Protein AF-A0A2P2M733-F1 (afdb_monomer_lite)

Foldseek 3Di:
DVVVVVVVVLVVVVVVLVVLLVVLLCLVPVDPCVVVVVSVVVSCVSCPPNPQADPVGHGPPCPDDPVVVPDDPPPPDPDPDD

Radius of gyration: 17.03 Å; chains: 1; bounding box: 41×24×52 Å

Sequence (82 aa):
MKARCEMEVDRIWKQFDDCVAFLLRVLSFKLNVGNFPHLADLVTRINYNYFYMSDSGNLMTATGSEAVASRPRKVFGARVDR

Secondary structure (DSSP, 8-state):
-HHHHHHHHHHHHHHHHHHHHHHHHHHHHTS-GGG-HHHHHHHHHHTGGGSSB-TTS-B----TTTTTTTS-----------

InterPro domains:
  IPR040457 Gamma tubulin complex component, C-terminal [PF04130] (3-52)
  IPR042241 Gamma tubulin complex component, C-terminal domain superfamily [G3DSA:1.20.120.1900] (1-51)

Organism: Rhizophora mucronata (NCBI:txid61149)

Structure (mmCIF, N/CA/C/O backbone):
data_AF-A0A2P2M733-F1
#
_entry.id   AF-A0A2P2M733-F1
#
loop_
_atom_site.group_PDB
_atom_site.id
_atom_site.type_symbol
_atom_site.label_atom_id
_atom_site.label_alt_id
_atom_site.label_comp_id
_atom_site.label_asym_id
_atom_site.label_entity_id
_atom_site.label_seq_id
_atom_site.pdbx_PDB_ins_code
_atom_site.Cartn_x
_atom_site.Cartn_y
_atom_site.Cartn_z
_atom_site.occupancy
_atom_site.B_iso_or_equiv
_atom_site.auth_seq_id
_atom_site.auth_comp_id
_atom_site.auth_asym_id
_atom_site.auth_atom_id
_atom_site.pdbx_PDB_model_num
ATOM 1 N N . MET A 1 1 ? 24.013 -0.393 -21.468 1.00 66.75 1 MET A N 1
ATOM 2 C CA . MET A 1 1 ? 23.192 0.667 -20.832 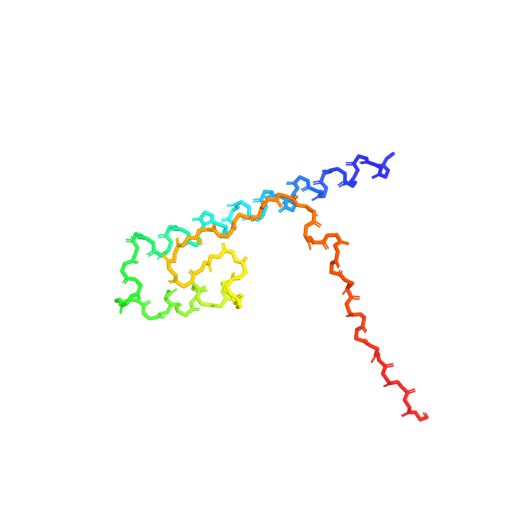1.00 66.75 1 MET A CA 1
ATOM 3 C C . MET A 1 1 ? 21.851 0.152 -20.322 1.00 66.75 1 MET A C 1
ATOM 5 O O . MET A 1 1 ? 21.578 0.366 -19.152 1.00 66.75 1 MET A O 1
ATOM 9 N N . LYS A 1 2 ? 21.066 -0.569 -21.138 1.00 77.00 2 LYS A N 1
ATOM 10 C CA . LYS A 1 2 ? 19.748 -1.115 -20.762 1.00 77.00 2 LYS A CA 1
ATOM 11 C C . LYS A 1 2 ? 19.737 -1.907 -19.438 1.00 77.00 2 LYS A C 1
ATOM 13 O O . LYS A 1 2 ? 19.027 -1.518 -18.525 1.00 77.00 2 LYS A O 1
ATOM 18 N N . ALA A 1 3 ? 20.644 -2.873 -19.277 1.00 84.38 3 ALA A N 1
ATOM 19 C CA . ALA A 1 3 ? 20.735 -3.690 -18.059 1.00 84.38 3 ALA A CA 1
ATOM 20 C C . ALA A 1 3 ? 21.042 -2.895 -16.772 1.00 84.38 3 ALA A C 1
ATOM 22 O O . ALA A 1 3 ? 20.547 -3.225 -15.704 1.00 84.38 3 ALA A O 1
ATOM 23 N N . ARG A 1 4 ? 21.836 -1.815 -16.854 1.00 82.81 4 ARG A N 1
ATOM 24 C CA . ARG A 1 4 ? 22.083 -0.946 -15.686 1.00 82.81 4 ARG A CA 1
ATOM 25 C C . ARG A 1 4 ? 20.839 -0.151 -15.305 1.00 82.81 4 ARG A C 1
ATOM 27 O O . ARG A 1 4 ? 20.595 0.046 -14.127 1.00 82.81 4 ARG A O 1
ATOM 34 N N . CYS A 1 5 ? 20.067 0.290 -16.296 1.00 87.50 5 CYS A N 1
ATOM 35 C CA . CYS A 1 5 ? 18.815 0.998 -16.058 1.00 87.50 5 CYS A CA 1
ATOM 36 C C . CYS A 1 5 ? 17.771 0.072 -15.423 1.00 87.50 5 CYS A C 1
ATOM 38 O O . CYS A 1 5 ? 17.150 0.454 -14.441 1.00 87.50 5 CYS A O 1
ATOM 40 N N . GLU A 1 6 ? 17.647 -1.159 -15.924 1.00 91.75 6 GLU A N 1
ATOM 41 C CA . GLU A 1 6 ? 16.746 -2.179 -15.369 1.00 91.75 6 GLU A CA 1
ATOM 42 C C . GLU A 1 6 ? 17.076 -2.485 -13.898 1.00 91.75 6 GLU A C 1
ATOM 44 O O . GLU A 1 6 ? 16.191 -2.407 -13.053 1.00 91.75 6 GLU A O 1
ATOM 49 N N . MET A 1 7 ? 18.355 -2.688 -13.556 1.00 91.19 7 MET A N 1
ATOM 50 C CA . MET A 1 7 ? 18.766 -2.901 -12.158 1.00 91.19 7 MET A CA 1
ATOM 51 C C . MET A 1 7 ? 18.459 -1.708 -11.238 1.00 91.19 7 MET A C 1
ATOM 53 O O . MET A 1 7 ? 18.100 -1.897 -10.077 1.00 91.19 7 MET A O 1
ATOM 57 N N . GLU A 1 8 ? 18.619 -0.474 -11.722 1.00 92.62 8 GLU A N 1
ATOM 58 C CA . GLU A 1 8 ? 18.287 0.718 -10.932 1.00 92.62 8 GLU A CA 1
ATOM 59 C C . GLU A 1 8 ? 16.778 0.832 -10.707 1.00 92.62 8 GLU A C 1
ATOM 61 O O . GLU A 1 8 ? 16.351 1.167 -9.604 1.00 92.62 8 GLU A O 1
ATOM 66 N N . VAL A 1 9 ? 15.972 0.500 -11.718 1.00 92.12 9 VAL A N 1
ATOM 67 C CA . VAL A 1 9 ? 14.512 0.449 -11.596 1.00 92.12 9 VAL A CA 1
ATOM 68 C C . VAL A 1 9 ? 14.101 -0.589 -10.553 1.00 92.12 9 VAL A C 1
ATOM 70 O O . VAL A 1 9 ? 13.321 -0.259 -9.664 1.00 92.12 9 VAL A O 1
ATOM 73 N N . ASP A 1 10 ? 14.678 -1.790 -10.581 1.00 91.12 10 ASP A N 1
ATOM 74 C CA . ASP A 1 10 ? 14.400 -2.828 -9.580 1.00 91.12 10 ASP A CA 1
ATOM 75 C C . ASP A 1 10 ? 14.794 -2.384 -8.164 1.00 91.12 10 ASP A C 1
ATOM 77 O O . ASP A 1 10 ? 14.058 -2.619 -7.201 1.00 91.12 10 ASP A O 1
ATOM 81 N N . ARG A 1 11 ? 15.928 -1.682 -8.018 1.00 92.69 11 ARG A N 1
ATOM 82 C CA . ARG A 1 11 ? 16.347 -1.123 -6.723 1.00 92.69 11 ARG A CA 1
ATOM 83 C C . ARG A 1 11 ? 15.367 -0.063 -6.220 1.00 92.69 11 ARG A C 1
ATOM 85 O O . ARG A 1 11 ? 15.055 -0.050 -5.032 1.00 92.69 11 ARG A O 1
ATOM 92 N N . ILE A 1 12 ? 14.888 0.808 -7.107 1.00 94.06 12 ILE A N 1
ATOM 93 C CA . ILE A 1 12 ? 13.910 1.850 -6.775 1.00 94.06 12 ILE A CA 1
ATOM 94 C C . ILE A 1 12 ? 12.576 1.222 -6.369 1.00 94.06 12 ILE A C 1
ATOM 96 O O . ILE A 1 12 ? 12.017 1.627 -5.354 1.00 94.06 12 ILE A O 1
ATOM 100 N N . TRP A 1 13 ? 12.092 0.218 -7.105 1.00 91.81 13 TRP A N 1
ATOM 101 C CA . TRP A 1 13 ? 10.863 -0.500 -6.754 1.00 91.81 13 TRP A CA 1
ATOM 102 C C . TRP A 1 13 ? 10.960 -1.143 -5.380 1.00 91.81 13 TRP A C 1
ATOM 104 O O . TRP A 1 13 ? 10.079 -0.945 -4.549 1.00 91.81 13 TRP A O 1
ATOM 114 N N . LYS A 1 14 ? 12.072 -1.829 -5.101 1.00 90.44 14 LYS A N 1
ATOM 115 C CA . LYS A 1 14 ? 12.300 -2.430 -3.788 1.00 90.44 14 LYS A CA 1
ATOM 116 C C . LYS A 1 14 ? 12.293 -1.385 -2.671 1.00 90.44 14 LYS A C 1
ATOM 118 O O . LYS A 1 14 ? 11.627 -1.570 -1.659 1.00 90.44 14 LYS A O 1
ATOM 123 N N . GLN A 1 15 ? 13.002 -0.273 -2.864 1.00 94.44 15 GLN A N 1
ATOM 124 C CA . GLN A 1 15 ? 13.045 0.796 -1.869 1.00 94.44 15 GLN A CA 1
ATOM 125 C C . GLN A 1 15 ? 11.667 1.440 -1.661 1.00 94.44 15 GLN A C 1
ATOM 127 O O . GLN A 1 15 ? 11.319 1.797 -0.538 1.00 94.44 15 GLN A O 1
ATOM 132 N N . PHE A 1 16 ? 10.877 1.577 -2.726 1.00 94.00 16 PHE A N 1
ATOM 133 C CA . PHE A 1 16 ? 9.509 2.071 -2.641 1.00 94.00 16 PHE A CA 1
ATOM 134 C C . PHE A 1 16 ? 8.629 1.142 -1.794 1.00 94.00 16 PHE A C 1
ATOM 136 O O . PHE A 1 16 ? 7.971 1.620 -0.869 1.00 94.00 16 PHE A O 1
ATOM 143 N N . ASP A 1 17 ? 8.673 -0.168 -2.045 1.00 91.06 17 ASP A N 1
ATOM 144 C CA . ASP A 1 17 ? 7.912 -1.159 -1.274 1.00 91.06 17 ASP A CA 1
ATOM 145 C C . ASP A 1 17 ? 8.318 -1.159 0.209 1.00 91.06 17 ASP A C 1
ATOM 147 O O . ASP A 1 17 ? 7.455 -1.115 1.093 1.00 91.06 17 ASP A O 1
ATOM 151 N N . ASP A 1 18 ? 9.624 -1.109 0.494 1.00 90.69 18 ASP A N 1
ATOM 152 C CA . ASP A 1 18 ? 10.155 -1.012 1.859 1.00 90.69 18 ASP A CA 1
ATOM 153 C C . ASP A 1 18 ? 9.659 0.266 2.566 1.00 90.69 18 ASP A C 1
ATOM 155 O O . ASP A 1 18 ? 9.276 0.241 3.743 1.00 90.69 18 ASP A O 1
ATOM 159 N N . CYS A 1 19 ? 9.608 1.393 1.848 1.00 93.38 19 CYS A N 1
ATOM 160 C CA . CYS A 1 19 ? 9.079 2.652 2.368 1.00 93.38 19 CYS A CA 1
ATOM 161 C C . CYS A 1 19 ? 7.577 2.577 2.683 1.00 93.38 19 CYS A C 1
ATOM 163 O O . CYS A 1 19 ? 7.153 3.083 3.726 1.00 93.38 19 CYS A O 1
ATOM 165 N N . VAL A 1 20 ? 6.768 1.945 1.826 1.00 91.62 20 VAL A N 1
ATOM 166 C CA . VAL A 1 20 ? 5.323 1.785 2.066 1.00 91.62 20 VAL A CA 1
ATOM 167 C C . VAL A 1 20 ? 5.068 0.872 3.266 1.00 91.62 20 VAL A C 1
ATOM 169 O O . VAL A 1 20 ? 4.269 1.213 4.142 1.00 91.62 20 VAL A O 1
ATOM 172 N N . ALA A 1 21 ? 5.791 -0.245 3.357 1.00 88.62 21 ALA A N 1
ATOM 173 C CA . ALA A 1 21 ? 5.725 -1.158 4.494 1.00 88.62 21 ALA A CA 1
ATOM 174 C C . ALA A 1 21 ? 6.067 -0.451 5.817 1.00 88.62 21 ALA A C 1
ATOM 176 O O . ALA A 1 21 ? 5.354 -0.594 6.816 1.00 88.62 21 ALA A O 1
ATOM 177 N N . PHE A 1 22 ? 7.130 0.359 5.821 1.00 89.50 22 PHE A N 1
ATOM 178 C CA . PHE A 1 22 ? 7.516 1.158 6.981 1.00 89.50 22 PHE A CA 1
ATOM 179 C C . PHE A 1 22 ? 6.434 2.176 7.369 1.00 89.50 22 PHE A C 1
ATOM 181 O O . PHE A 1 22 ? 6.067 2.263 8.544 1.00 89.50 22 PHE A O 1
ATOM 188 N N . LEU A 1 23 ? 5.884 2.906 6.392 1.00 89.50 23 LEU A N 1
ATOM 189 C CA . LEU A 1 23 ? 4.818 3.882 6.617 1.00 89.50 23 LEU A CA 1
ATOM 190 C C . LEU A 1 23 ? 3.583 3.228 7.250 1.00 89.50 23 LEU A C 1
ATOM 192 O O . LEU A 1 23 ? 3.096 3.706 8.276 1.00 89.50 23 LEU A O 1
ATOM 196 N N . LEU A 1 24 ? 3.105 2.115 6.686 1.00 88.06 24 LEU A N 1
ATOM 197 C CA . LEU A 1 24 ? 1.949 1.385 7.211 1.00 88.06 24 LEU A CA 1
ATOM 198 C C . LEU A 1 24 ? 2.193 0.873 8.628 1.00 88.06 24 LEU A C 1
ATOM 200 O O . LEU A 1 24 ? 1.305 0.978 9.474 1.00 88.06 24 LEU A O 1
ATOM 204 N N . ARG A 1 25 ? 3.403 0.385 8.922 1.00 85.88 25 ARG A N 1
ATOM 205 C CA . ARG A 1 25 ? 3.768 -0.046 10.273 1.00 85.88 25 ARG A CA 1
ATOM 206 C C . ARG A 1 25 ? 3.721 1.117 11.262 1.00 85.88 25 ARG A C 1
ATOM 208 O O . ARG A 1 25 ? 3.154 0.958 12.337 1.00 85.88 25 ARG A O 1
ATOM 215 N N . VAL A 1 26 ? 4.264 2.286 10.912 1.00 85.94 26 VAL A N 1
ATOM 216 C CA . VAL A 1 26 ? 4.226 3.481 11.775 1.00 85.94 26 VAL A CA 1
ATOM 217 C C . VAL A 1 2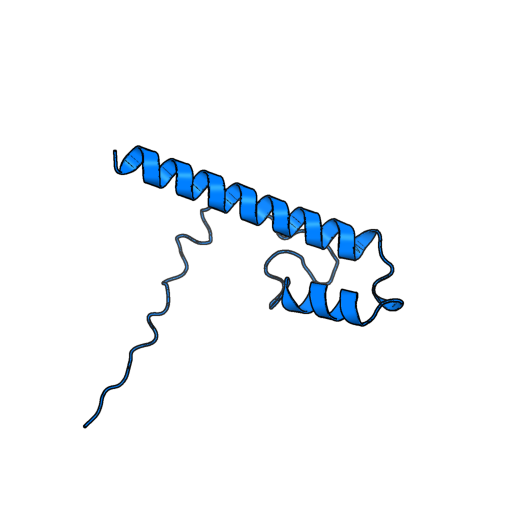6 ? 2.789 3.946 12.011 1.00 85.94 26 VAL A C 1
ATOM 219 O O . VAL A 1 26 ? 2.405 4.158 13.161 1.00 85.94 26 VAL A O 1
ATOM 222 N N . LEU A 1 27 ? 1.991 4.066 10.950 1.00 83.38 27 LEU A N 1
ATOM 223 C CA . LEU A 1 27 ? 0.613 4.546 11.046 1.00 83.38 27 LEU A CA 1
ATOM 224 C C . LEU A 1 27 ? -0.300 3.569 11.800 1.00 83.38 27 LEU A C 1
ATOM 226 O O . LEU A 1 27 ? -1.176 4.020 12.529 1.00 83.38 27 LEU A O 1
ATOM 230 N N . SER A 1 28 ? -0.072 2.259 11.668 1.00 78.44 28 SER A N 1
ATOM 231 C CA . SER A 1 28 ? -0.916 1.234 12.299 1.00 78.44 28 SER A CA 1
ATOM 232 C C . SER A 1 28 ? -0.530 0.928 13.753 1.00 78.44 28 SER A C 1
ATOM 234 O O . SER A 1 28 ? -1.411 0.626 14.548 1.00 78.44 28 SER A O 1
ATOM 236 N N . PHE A 1 29 ? 0.759 0.998 14.129 1.00 71.38 29 PHE A N 1
ATOM 237 C CA . PHE A 1 29 ? 1.212 0.697 15.503 1.00 71.38 29 PHE A CA 1
ATOM 238 C C . PHE A 1 29 ? 1.261 1.912 16.434 1.00 71.38 29 PHE A C 1
ATOM 240 O O . PHE A 1 29 ? 1.000 1.774 17.626 1.00 71.38 29 PHE A O 1
ATOM 247 N N . LYS A 1 30 ? 1.708 3.078 15.944 1.00 55.28 30 LYS A N 1
ATOM 248 C CA . LYS A 1 30 ? 2.025 4.226 16.818 1.00 55.28 30 LYS A CA 1
ATOM 249 C C . LYS A 1 30 ? 0.899 5.233 16.949 1.00 55.28 30 LYS A C 1
ATOM 251 O O . LYS A 1 30 ? 0.869 5.985 17.919 1.00 55.28 30 LYS A O 1
ATOM 256 N N . LEU A 1 31 ? 0.000 5.274 15.979 1.00 59.62 31 LEU A N 1
ATOM 257 C CA . LEU A 1 31 ? -1.178 6.115 16.037 1.00 59.62 31 LEU A CA 1
ATOM 258 C C . LEU A 1 31 ? -2.319 5.162 16.352 1.00 59.62 31 LEU A C 1
ATOM 260 O O . LEU A 1 31 ? -2.547 4.221 15.601 1.00 59.62 31 LEU A O 1
ATOM 264 N N . ASN A 1 32 ? -3.020 5.368 17.468 1.00 59.34 32 ASN A N 1
ATOM 265 C CA . ASN A 1 32 ? -4.320 4.736 17.677 1.00 59.34 32 ASN A CA 1
ATOM 266 C C . ASN A 1 32 ? -5.242 5.280 16.582 1.00 59.34 32 ASN A C 1
ATOM 268 O O . ASN A 1 32 ? -5.963 6.247 16.800 1.00 59.34 32 ASN A O 1
ATOM 272 N N . VAL A 1 33 ? -5.167 4.725 15.373 1.00 60.78 33 VAL A N 1
ATOM 273 C CA . VAL A 1 33 ? -5.866 5.220 14.180 1.00 60.78 33 VAL A CA 1
ATOM 274 C C . VAL A 1 33 ? -7.381 5.255 1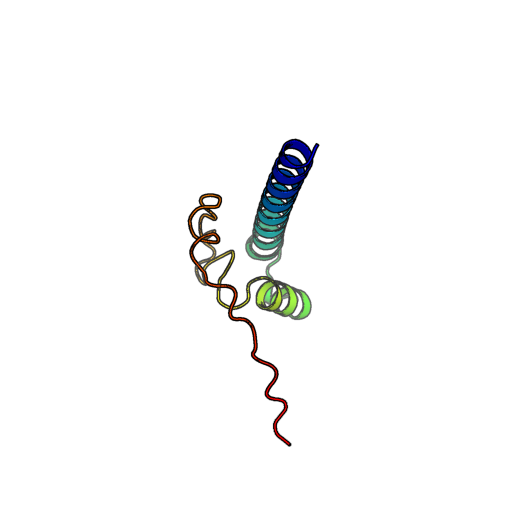4.388 1.00 60.78 33 VAL A C 1
ATOM 276 O O . VAL A 1 33 ? -8.055 6.066 13.767 1.00 60.78 33 VAL A O 1
ATOM 279 N N . GLY A 1 34 ? -7.909 4.491 15.352 1.00 63.72 34 GLY A N 1
ATOM 280 C CA . GLY A 1 34 ? -9.291 4.614 15.826 1.00 63.72 34 GLY A CA 1
ATOM 281 C C . GLY A 1 34 ? -9.664 5.997 16.390 1.00 63.72 34 GLY A C 1
ATOM 282 O O . GLY A 1 34 ? -10.828 6.371 16.326 1.00 63.72 34 GLY A O 1
ATOM 283 N N . ASN A 1 35 ? -8.698 6.789 16.870 1.00 76.44 35 ASN A N 1
ATOM 284 C CA . ASN A 1 35 ? -8.903 8.185 17.285 1.00 76.44 35 ASN A CA 1
ATOM 285 C C . ASN A 1 35 ? -8.829 9.183 16.121 1.00 76.44 35 ASN A C 1
ATOM 287 O O . ASN A 1 35 ? -9.315 10.305 16.247 1.00 76.44 35 ASN A O 1
ATOM 291 N N . PHE A 1 36 ? -8.202 8.804 15.005 1.00 83.06 36 PHE A N 1
ATOM 292 C CA . PHE A 1 36 ? -7.960 9.682 13.863 1.00 83.06 36 PHE A CA 1
ATOM 293 C C . PHE A 1 36 ? -8.538 9.049 12.592 1.00 83.06 36 PHE A C 1
ATOM 295 O O . PHE A 1 36 ? -7.796 8.441 11.815 1.00 83.06 36 PHE A O 1
ATOM 302 N N . PRO A 1 37 ? -9.851 9.206 12.340 1.00 83.44 37 PRO A N 1
ATOM 303 C CA . PRO A 1 37 ? -10.547 8.492 11.268 1.00 83.44 37 PRO A CA 1
ATOM 304 C C . PRO A 1 37 ? -9.946 8.742 9.877 1.00 83.44 37 PRO A C 1
ATOM 306 O O . PRO A 1 37 ? -9.908 7.836 9.051 1.00 83.44 37 PRO A O 1
ATOM 309 N N . HIS A 1 38 ? -9.397 9.933 9.622 1.00 87.81 38 HIS A N 1
ATOM 310 C CA . HIS A 1 38 ? -8.722 10.236 8.354 1.00 87.81 38 HIS A CA 1
ATOM 311 C C . HIS A 1 38 ? -7.432 9.432 8.145 1.00 87.81 38 HIS A C 1
ATOM 313 O O . HIS A 1 38 ? -7.113 9.057 7.020 1.00 87.81 38 HIS A O 1
ATOM 319 N N . LEU A 1 39 ? -6.693 9.143 9.219 1.00 85.81 39 LEU A N 1
ATOM 320 C CA . LEU A 1 39 ? -5.494 8.312 9.143 1.00 85.81 39 LEU A CA 1
ATOM 321 C C . LEU A 1 39 ? -5.855 6.831 8.998 1.00 85.81 39 LEU A C 1
ATOM 323 O O . LEU A 1 39 ? -5.175 6.118 8.265 1.00 85.81 39 LEU A O 1
ATOM 327 N N . ALA A 1 40 ? -6.946 6.383 9.626 1.00 85.25 40 ALA A N 1
ATOM 328 C CA . ALA A 1 40 ? -7.488 5.043 9.405 1.00 85.25 40 ALA A CA 1
ATOM 329 C C . ALA A 1 40 ? -7.922 4.835 7.940 1.00 85.25 40 ALA A C 1
ATOM 331 O O . ALA A 1 40 ? -7.590 3.812 7.335 1.00 85.25 40 ALA A O 1
ATOM 332 N N . ASP A 1 41 ? -8.601 5.822 7.344 1.00 87.88 41 ASP A N 1
ATOM 333 C CA . ASP A 1 41 ? -8.973 5.805 5.922 1.00 87.88 41 ASP A CA 1
ATOM 334 C C . ASP A 1 41 ? -7.727 5.785 5.022 1.00 87.88 41 ASP A C 1
ATOM 336 O O . ASP A 1 41 ? -7.640 4.981 4.093 1.00 87.88 41 ASP A O 1
ATOM 340 N N . LEU A 1 42 ? -6.706 6.590 5.340 1.00 91.06 42 LEU A N 1
ATOM 341 C CA . LEU A 1 42 ? -5.444 6.595 4.597 1.00 91.06 42 LEU A CA 1
ATOM 342 C C . LEU A 1 42 ? -4.758 5.221 4.610 1.00 91.06 42 LEU A C 1
ATOM 344 O O . LEU A 1 42 ? -4.392 4.712 3.551 1.00 91.06 42 LEU A O 1
ATOM 348 N N . VAL A 1 43 ? -4.610 4.603 5.786 1.00 88.62 43 VAL A N 1
ATOM 349 C CA . VAL A 1 43 ? -4.023 3.259 5.929 1.00 88.62 43 VAL A CA 1
ATOM 350 C C . VAL A 1 43 ? -4.819 2.232 5.126 1.00 88.62 43 VAL A C 1
ATOM 352 O O . VAL A 1 43 ? -4.226 1.429 4.410 1.00 88.62 43 VAL A O 1
ATOM 355 N N . THR A 1 44 ? -6.151 2.299 5.176 1.00 88.75 44 THR A N 1
ATOM 356 C CA . THR A 1 44 ? -7.046 1.390 4.440 1.00 88.75 44 THR A CA 1
ATOM 357 C C . THR A 1 44 ? -6.885 1.530 2.926 1.00 88.75 44 THR A C 1
ATOM 359 O O . THR A 1 44 ? -6.848 0.531 2.210 1.00 88.75 44 THR A O 1
ATOM 362 N N . ARG A 1 45 ? -6.746 2.762 2.422 1.00 93.00 45 ARG A N 1
ATOM 363 C CA . ARG A 1 45 ? -6.557 3.025 0.988 1.00 93.00 45 ARG A CA 1
ATOM 364 C C . ARG A 1 45 ? -5.184 2.597 0.489 1.00 93.00 45 ARG A C 1
ATOM 366 O O . ARG A 1 45 ? -5.091 2.041 -0.601 1.00 93.00 45 ARG A O 1
ATOM 373 N N . ILE A 1 46 ? -4.131 2.846 1.269 1.00 91.69 46 ILE A N 1
ATOM 374 C CA . ILE A 1 46 ? -2.768 2.416 0.923 1.00 91.69 46 ILE A CA 1
ATOM 375 C C . ILE A 1 46 ? -2.677 0.884 0.962 1.00 91.69 46 ILE A C 1
ATOM 3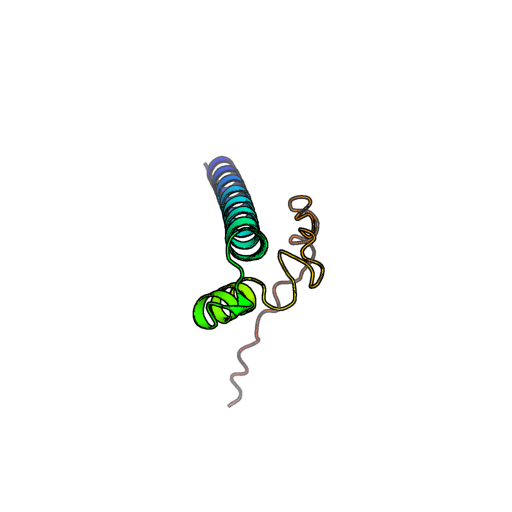77 O O . ILE A 1 46 ? -2.109 0.278 0.058 1.00 91.69 46 ILE A O 1
ATOM 381 N N . ASN A 1 47 ? -3.269 0.249 1.976 1.00 91.00 47 ASN A N 1
ATOM 382 C CA . ASN A 1 47 ? -3.264 -1.201 2.162 1.00 91.00 47 ASN A CA 1
ATOM 383 C C . ASN A 1 47 ? -4.514 -1.888 1.578 1.00 91.00 47 ASN A C 1
ATOM 385 O O . ASN A 1 47 ? -5.088 -2.802 2.176 1.00 91.00 47 ASN A O 1
ATOM 389 N N . TYR A 1 48 ? -4.954 -1.446 0.400 1.00 89.69 48 TYR A N 1
ATOM 390 C CA . TYR A 1 48 ? -6.106 -2.036 -0.275 1.00 89.69 48 TYR A CA 1
ATOM 391 C C . TYR A 1 48 ? -5.872 -3.527 -0.579 1.00 89.69 48 TYR A C 1
ATOM 393 O O . TYR A 1 48 ? -4.783 -3.922 -1.001 1.00 89.69 48 TYR A O 1
ATOM 401 N N . ASN A 1 49 ? -6.894 -4.364 -0.367 1.00 89.88 49 ASN A N 1
ATOM 402 C CA . ASN A 1 49 ? -6.810 -5.829 -0.473 1.00 89.88 49 ASN A CA 1
ATOM 403 C C . ASN A 1 49 ? -5.696 -6.470 0.376 1.00 89.88 49 ASN A C 1
ATOM 405 O O . ASN A 1 49 ? -5.222 -7.551 0.027 1.00 89.88 49 ASN A O 1
ATOM 409 N N . TYR A 1 50 ? -5.277 -5.820 1.469 1.00 87.94 50 TYR A N 1
ATOM 410 C CA . TYR A 1 50 ? -4.236 -6.329 2.369 1.00 87.94 50 TYR A CA 1
ATOM 411 C C . TYR A 1 50 ? -2.904 -6.614 1.657 1.00 87.94 50 TYR A C 1
ATOM 413 O O . TYR A 1 50 ? -2.200 -7.565 1.990 1.00 87.94 50 TYR A O 1
ATOM 421 N N . PHE A 1 51 ? -2.569 -5.811 0.639 1.00 89.19 51 PHE A N 1
ATOM 422 C CA . PHE A 1 51 ? -1.401 -6.055 -0.208 1.00 89.19 51 PHE A CA 1
ATOM 423 C C . PHE A 1 51 ? -0.074 -6.016 0.566 1.00 89.19 51 PHE A C 1
ATOM 425 O O . PHE A 1 51 ? 0.785 -6.861 0.335 1.00 89.19 51 PHE A O 1
ATOM 432 N N . TYR A 1 52 ? 0.092 -5.057 1.482 1.00 89.88 52 TYR A N 1
ATOM 433 C CA . TYR A 1 52 ? 1.330 -4.890 2.252 1.00 89.88 52 TYR A CA 1
ATOM 434 C C . TYR A 1 52 ? 1.229 -5.488 3.663 1.00 89.88 52 TYR A C 1
ATOM 436 O O . TYR A 1 52 ? 2.221 -5.957 4.215 1.00 89.88 52 TYR A O 1
ATOM 444 N N . MET A 1 53 ? 0.046 -5.473 4.279 1.00 88.12 53 MET A N 1
ATOM 445 C CA . MET A 1 53 ? -0.155 -5.866 5.678 1.00 88.12 53 MET A CA 1
ATOM 446 C C . MET A 1 53 ? -1.500 -6.581 5.838 1.00 88.12 53 MET A C 1
ATOM 448 O O . MET A 1 53 ? -2.489 -6.175 5.230 1.00 88.12 53 MET A O 1
ATOM 452 N N . SER A 1 54 ? -1.566 -7.632 6.655 1.00 86.19 54 SER A N 1
ATOM 453 C CA . SER A 1 54 ? -2.833 -8.299 6.977 1.00 86.19 54 SER A CA 1
ATOM 454 C C . SER A 1 54 ? -3.708 -7.452 7.906 1.00 86.19 54 SER A C 1
ATOM 456 O O . SER A 1 54 ? -3.257 -6.484 8.519 1.00 86.19 54 SER A O 1
ATOM 458 N N . ASP A 1 55 ? -4.963 -7.864 8.057 1.00 79.44 55 ASP A N 1
ATOM 459 C CA . ASP A 1 55 ? -5.911 -7.371 9.064 1.00 79.44 55 ASP A CA 1
ATOM 460 C C . ASP A 1 55 ? -5.382 -7.472 10.507 1.00 79.44 55 ASP A C 1
ATOM 462 O O . ASP A 1 55 ? -5.619 -6.592 11.329 1.00 79.44 55 ASP A O 1
ATOM 466 N N . SER A 1 56 ? -4.603 -8.513 10.790 1.00 78.50 56 SER A N 1
ATOM 467 C CA . SER A 1 56 ? -3.900 -8.744 12.058 1.00 78.50 56 SER A CA 1
ATOM 468 C C . SER A 1 56 ? -2.656 -7.868 12.244 1.00 78.50 56 SER A C 1
ATOM 470 O O . SER A 1 56 ? -1.982 -7.965 13.269 1.00 78.50 56 SER A O 1
ATOM 472 N N . GLY A 1 57 ? -2.324 -7.021 11.268 1.00 76.88 57 GLY A N 1
ATOM 473 C CA . GLY A 1 57 ? -1.172 -6.132 11.339 1.00 76.88 57 GLY A CA 1
ATOM 474 C C . GLY A 1 57 ? 0.176 -6.834 11.140 1.00 76.88 57 GLY A C 1
ATOM 475 O O . GLY A 1 57 ? 1.224 -6.291 11.498 1.00 76.88 57 GLY A O 1
ATOM 476 N N . ASN A 1 58 ? 0.178 -8.036 10.563 1.00 82.62 58 ASN A N 1
ATOM 477 C CA . ASN A 1 58 ? 1.409 -8.698 10.156 1.00 82.62 58 ASN A CA 1
ATOM 478 C C . ASN A 1 58 ? 1.804 -8.190 8.772 1.00 82.62 58 ASN A C 1
ATOM 480 O O . ASN A 1 58 ? 0.977 -8.158 7.861 1.00 82.62 58 ASN A O 1
ATOM 484 N N . LEU A 1 59 ? 3.064 -7.781 8.607 1.00 82.31 59 LEU A N 1
ATOM 485 C CA . LEU A 1 59 ? 3.563 -7.412 7.289 1.00 82.31 59 LEU A CA 1
ATOM 486 C C . LEU A 1 59 ? 3.539 -8.670 6.422 1.00 82.31 59 LEU A C 1
ATOM 488 O O . LEU A 1 59 ? 4.173 -9.670 6.765 1.00 82.31 59 LEU A O 1
ATOM 492 N N . MET A 1 60 ? 2.791 -8.628 5.324 1.00 81.19 60 MET A N 1
ATOM 493 C CA . MET A 1 60 ? 2.880 -9.677 4.324 1.00 81.19 60 MET A CA 1
ATOM 494 C C . MET A 1 60 ? 4.256 -9.502 3.712 1.00 81.19 60 MET A C 1
ATOM 496 O O . MET A 1 60 ? 4.544 -8.457 3.134 1.00 81.19 60 MET A O 1
ATOM 500 N N . THR A 1 61 ? 5.153 -10.462 3.946 1.00 60.12 61 THR A N 1
ATOM 501 C CA . THR A 1 61 ? 6.491 -10.424 3.369 1.00 60.12 61 THR A CA 1
ATOM 502 C C . THR A 1 61 ? 6.324 -10.238 1.870 1.00 60.12 61 THR A C 1
ATOM 504 O O . THR A 1 61 ? 5.974 -11.181 1.159 1.00 60.12 61 THR A O 1
ATOM 507 N N . ALA A 1 62 ? 6.611 -9.034 1.381 1.00 53.97 62 ALA A N 1
ATOM 508 C CA . ALA A 1 62 ? 7.105 -8.848 0.036 1.00 53.97 62 ALA A CA 1
ATOM 509 C C . ALA A 1 62 ? 8.483 -9.525 0.000 1.00 53.97 62 ALA A C 1
ATOM 511 O O . ALA A 1 62 ? 9.527 -8.881 -0.023 1.00 53.97 62 ALA A O 1
ATOM 512 N N . THR A 1 63 ? 8.496 -10.858 0.101 1.00 46.94 63 THR A N 1
ATOM 513 C CA . THR A 1 63 ? 9.627 -11.680 -0.298 1.00 46.94 63 THR A CA 1
ATOM 514 C C . THR A 1 63 ? 9.855 -11.292 -1.744 1.00 46.94 63 THR A C 1
ATOM 516 O O . THR A 1 63 ? 8.990 -11.513 -2.591 1.00 46.94 63 THR A O 1
ATOM 519 N N . GLY A 1 64 ? 10.932 -10.541 -1.961 1.00 45.50 64 GLY A N 1
ATOM 520 C CA . GLY A 1 64 ? 11.102 -9.720 -3.144 1.00 45.50 64 GLY A CA 1
ATOM 521 C C . GLY A 1 64 ? 10.814 -10.471 -4.441 1.00 45.50 64 GLY A C 1
ATOM 522 O O . GLY A 1 64 ? 11.238 -11.605 -4.631 1.00 45.50 64 GLY A O 1
ATOM 523 N N . SER A 1 65 ? 10.151 -9.773 -5.359 1.00 48.06 65 SER A N 1
ATOM 524 C CA . SER A 1 65 ? 10.225 -10.002 -6.805 1.00 48.06 65 SER A CA 1
ATOM 525 C C . SER A 1 65 ? 9.567 -11.266 -7.398 1.00 48.06 65 SER A C 1
ATOM 527 O O . SER A 1 65 ? 9.031 -11.184 -8.501 1.00 48.06 65 SER A O 1
ATOM 529 N N . GLU A 1 66 ? 9.481 -12.412 -6.717 1.00 42.72 66 GLU A N 1
ATOM 530 C CA . GLU A 1 66 ? 9.012 -13.644 -7.390 1.00 42.72 66 GLU A CA 1
ATOM 531 C C . GLU A 1 66 ? 7.484 -13.716 -7.593 1.00 42.72 66 GLU A C 1
ATOM 533 O O . GLU A 1 66 ? 6.999 -14.275 -8.580 1.00 42.72 66 GLU A O 1
ATOM 538 N N . ALA A 1 67 ? 6.692 -13.085 -6.722 1.00 40.38 67 ALA A N 1
ATOM 539 C CA . ALA A 1 67 ? 5.229 -13.105 -6.838 1.00 40.38 67 ALA A CA 1
ATOM 540 C C . ALA A 1 67 ? 4.657 -12.033 -7.792 1.00 40.38 67 ALA A C 1
ATOM 542 O O . ALA A 1 67 ? 3.514 -12.148 -8.238 1.00 40.38 67 ALA A O 1
ATOM 543 N N . VAL A 1 68 ? 5.424 -10.987 -8.125 1.00 45.97 68 VAL A N 1
ATOM 544 C CA . VAL A 1 68 ? 4.968 -9.921 -9.041 1.00 45.97 68 VAL A CA 1
ATOM 545 C C . VAL A 1 68 ? 5.301 -10.263 -10.495 1.00 45.97 68 VAL A C 1
ATOM 547 O O . VAL A 1 68 ? 4.518 -9.935 -11.385 1.00 45.97 68 VAL A O 1
ATOM 550 N N . ALA A 1 69 ? 6.375 -11.0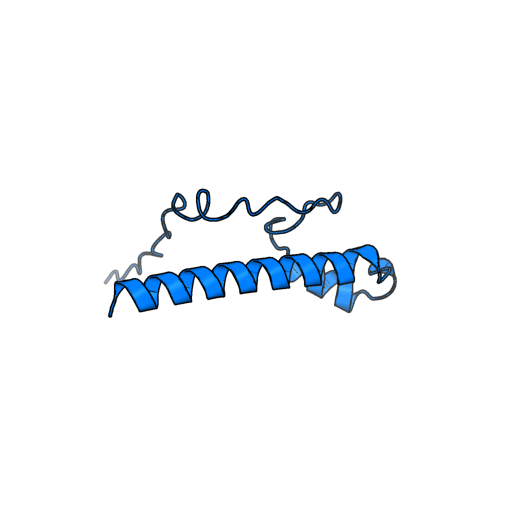23 -10.740 1.00 41.66 69 ALA A N 1
ATOM 551 C CA . ALA A 1 69 ? 6.698 -11.557 -12.065 1.00 41.66 69 ALA A CA 1
ATOM 552 C C . ALA A 1 69 ? 5.639 -12.541 -12.607 1.00 41.66 69 ALA A C 1
ATOM 554 O O . ALA A 1 69 ? 5.563 -12.766 -13.813 1.00 41.66 69 ALA A O 1
ATOM 555 N N . SER A 1 70 ? 4.797 -13.111 -11.738 1.00 38.06 70 SER A N 1
ATOM 556 C CA . SER A 1 70 ? 3.791 -14.116 -12.103 1.00 38.06 70 SER A CA 1
ATOM 557 C C . SER A 1 70 ? 2.364 -13.578 -12.243 1.00 38.06 70 SER A C 1
ATOM 559 O O . SER A 1 70 ? 1.477 -14.329 -12.649 1.00 38.06 70 SER A O 1
ATOM 561 N N . ARG A 1 71 ? 2.103 -12.288 -11.986 1.00 46.06 71 ARG A N 1
ATOM 562 C CA . ARG A 1 71 ? 0.801 -11.697 -12.330 1.00 46.06 71 ARG A CA 1
ATOM 563 C C . ARG A 1 71 ? 0.835 -11.256 -13.794 1.00 46.06 71 ARG A C 1
ATOM 565 O O . ARG A 1 71 ? 1.536 -10.292 -14.104 1.00 46.06 71 ARG A O 1
ATOM 572 N N . PRO A 1 72 ? 0.061 -11.878 -14.707 1.00 37.53 72 PRO A N 1
ATOM 573 C CA . PRO A 1 72 ? -0.097 -11.312 -16.031 1.00 37.53 72 PRO A CA 1
ATOM 574 C C . PRO A 1 72 ? -0.734 -9.943 -15.830 1.00 37.53 72 PRO A C 1
ATOM 576 O O . PRO A 1 72 ? -1.836 -9.833 -15.284 1.00 37.53 72 PRO A O 1
ATOM 579 N N . ARG A 1 73 ? -0.019 -8.890 -16.233 1.00 44.06 73 ARG A N 1
ATOM 580 C CA . ARG A 1 73 ? -0.567 -7.544 -16.361 1.00 44.06 73 ARG A CA 1
ATOM 581 C C . ARG A 1 73 ? -1.782 -7.678 -17.271 1.00 44.06 73 ARG A C 1
ATOM 583 O O . ARG A 1 73 ? -1.632 -7.822 -18.480 1.00 44.06 73 ARG A O 1
ATOM 590 N N . LYS A 1 74 ? -2.978 -7.734 -16.680 1.00 39.50 74 LYS A N 1
ATOM 591 C CA . LYS A 1 74 ? -4.238 -7.835 -17.412 1.00 39.50 74 LYS A CA 1
ATOM 592 C C . LYS A 1 74 ? -4.321 -6.561 -18.245 1.00 39.50 74 LYS A C 1
ATOM 594 O O . LYS A 1 74 ? -4.607 -5.487 -17.721 1.00 39.50 74 LYS A O 1
ATOM 599 N N . VAL A 1 75 ? -3.953 -6.665 -19.520 1.00 38.94 75 VAL A N 1
ATOM 600 C CA . VAL A 1 75 ? -4.189 -5.618 -20.505 1.00 38.94 75 VAL A CA 1
ATOM 601 C C . VAL A 1 75 ? -5.700 -5.484 -20.551 1.00 38.94 75 VAL A C 1
ATOM 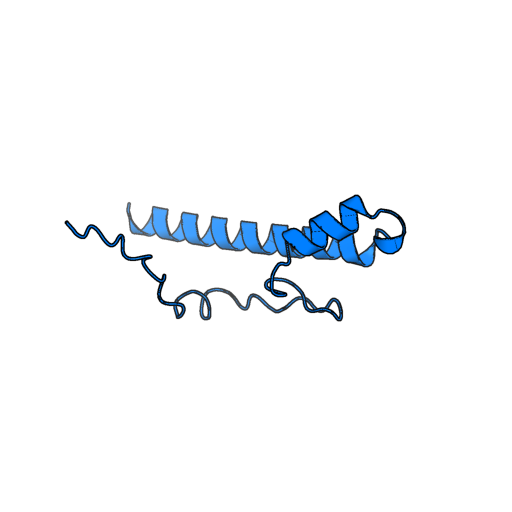603 O O . VAL A 1 75 ? -6.399 -6.405 -20.972 1.00 38.94 75 VAL A O 1
ATOM 606 N N . PHE A 1 76 ? -6.217 -4.376 -20.028 1.00 38.19 76 PHE A N 1
ATOM 607 C CA . PHE A 1 76 ? -7.601 -4.007 -20.254 1.00 38.19 76 PHE A CA 1
ATOM 608 C C . PHE A 1 76 ? -7.731 -3.773 -21.757 1.00 38.19 76 PHE A C 1
ATOM 610 O O . PHE A 1 76 ? -7.286 -2.753 -22.278 1.00 38.19 76 PHE A O 1
ATOM 617 N N . GLY A 1 77 ? -8.244 -4.785 -22.458 1.00 36.66 77 GLY A N 1
ATOM 618 C CA . GLY A 1 77 ? -8.547 -4.703 -23.874 1.00 36.66 77 GLY A CA 1
ATOM 619 C C . GLY A 1 77 ? -9.537 -3.570 -24.089 1.00 36.66 77 GLY A C 1
ATOM 620 O O . GLY A 1 77 ? -10.680 -3.644 -23.634 1.00 36.66 77 GLY A O 1
ATOM 621 N N . ALA A 1 78 ? -9.086 -2.518 -24.765 1.00 39.25 78 ALA A N 1
ATOM 622 C CA . ALA A 1 78 ? -9.971 -1.538 -25.357 1.00 39.25 78 ALA A CA 1
ATOM 623 C C . ALA A 1 78 ? -10.783 -2.265 -26.434 1.00 39.25 78 ALA A C 1
ATOM 625 O O . ALA A 1 78 ? -10.279 -2.572 -27.513 1.00 39.25 78 ALA A O 1
ATOM 626 N N . ARG A 1 79 ? -12.038 -2.588 -26.113 1.00 42.31 79 ARG A N 1
ATOM 627 C CA . ARG A 1 79 ? -13.053 -2.853 -27.129 1.00 42.31 79 ARG A CA 1
ATOM 628 C C . ARG A 1 79 ? -13.245 -1.557 -27.907 1.00 42.31 79 ARG A C 1
ATOM 630 O O . ARG A 1 79 ? -13.828 -0.613 -27.381 1.00 42.31 79 ARG A O 1
ATOM 637 N N . VAL A 1 80 ? -12.749 -1.520 -29.135 1.00 44.00 80 VAL A N 1
ATOM 638 C CA . VAL A 1 80 ? -13.282 -0.631 -30.166 1.00 44.00 80 VAL A CA 1
ATOM 639 C C . VAL A 1 80 ? -14.081 -1.527 -31.101 1.00 44.00 80 VAL A C 1
ATOM 641 O O . VAL A 1 80 ? -13.530 -2.146 -32.002 1.00 44.00 80 VAL A O 1
ATOM 644 N N . ASP A 1 81 ? -15.371 -1.642 -30.797 1.00 44.53 81 ASP A N 1
ATOM 645 C CA . ASP A 1 81 ? -16.409 -2.067 -31.734 1.00 44.53 81 ASP A CA 1
ATOM 646 C C . ASP A 1 81 ? -17.140 -0.795 -32.175 1.00 44.53 81 ASP A C 1
ATOM 648 O O . ASP A 1 81 ? -17.879 -0.208 -31.377 1.00 44.53 81 ASP A O 1
ATOM 652 N N . ARG A 1 82 ? -16.887 -0.340 -33.404 1.00 45.91 82 ARG A N 1
ATOM 653 C CA . ARG A 1 82 ? -17.877 -0.229 -34.489 1.00 45.91 82 ARG A CA 1
ATOM 654 C C . ARG A 1 82 ? -17.241 0.422 -35.717 1.00 45.91 82 ARG A C 1
ATOM 656 O O . ARG A 1 82 ? -16.583 1.471 -35.550 1.00 45.91 82 ARG A O 1
#

pLDDT: mean 73.62, std 20.05, range [36.66, 94.44]